Protein AF-A0A4R2ZG18-F1 (afdb_monomer_lite)

Radius of gyration: 17.82 Å; chains: 1; bounding box: 42×38×53 Å

Secondary structure (DSSP, 8-state):
-PPEEETTTTEEEES-HHHHHHHHHHHHHHTTSHHHHHHHHHHHHSSS-EEEEEPPP--PPPPP------------PPPPEEEEETTEEEEEE---SSPPBTTBSS--HHHHHHHHHHHHHHHHTTHHHHHHHHHHHTT--HHHHHHHHHHHHHHHHHHHHHHHHHHTTPPPPPPTT-PPP-

Foldseek 3Di:
DAWDDDQPQQETEDDDPVVVVVVVVLVVLQCVDPVSVVLVVVSNVDPFREYEYEFDFPQDDDDDDDDDDDPDRPGPGDDWAWDDDPRGIYTYDHQFAADDDPQFRGDHNSLVVSLHSLLSSCVRVVVLVVQLVVCVVVVHDDPRSVVSSVQVSQLRSQVRSQVSCVVVVGDRDDGPVRDDDD

Sequence (182 aa):
MKYIDVNGDSLRIRGSDEFQRQFMKDLRAIIKDEKTAKIFSYLHSSKTDIYITEAKSVTGSVMEAAGDKEKGENLQMKESGVSHTGRGLEIEYSQLNGVKMQDVEKTNSAGTLAHELTHVRDVLNGQEGKDYKMGVQKGLKGLDREKYVRSQMEKRAVESENRIRILFGLPERKTYMGQKIK

Structure (mmCIF, N/CA/C/O backbone):
data_AF-A0A4R2ZG18-F1
#
_entry.id   AF-A0A4R2ZG18-F1
#
loop_
_atom_site.group_PDB
_atom_site.id
_atom_site.type_symbol
_atom_site.label_atom_id
_atom_site.label_alt_id
_atom_site.label_comp_id
_atom_site.label_asym_id
_atom_site.label_entity_id
_atom_site.label_seq_id
_atom_site.pdbx_PDB_ins_code
_atom_site.Cartn_x
_atom_site.Cartn_y
_atom_site.Cartn_z
_atom_site.occupancy
_atom_site.B_iso_or_equiv
_atom_site.auth_seq_id
_atom_site.auth_comp_id
_atom_site.auth_asym_id
_atom_site.auth_atom_id
_atom_site.pdbx_PDB_model_num
ATOM 1 N N . MET A 1 1 ? -1.143 -15.064 21.667 1.00 51.88 1 MET A N 1
ATOM 2 C CA . MET A 1 1 ? -2.049 -14.044 21.088 1.00 51.88 1 MET A CA 1
ATOM 3 C C . MET A 1 1 ? -2.808 -14.674 19.931 1.00 51.88 1 MET A C 1
ATOM 5 O O . MET A 1 1 ? -2.186 -15.413 19.176 1.00 51.88 1 MET A O 1
ATOM 9 N N . LYS A 1 2 ? -4.123 -14.448 19.837 1.00 58.91 2 LYS A N 1
ATOM 10 C CA . LYS A 1 2 ? -4.987 -14.954 18.754 1.00 58.91 2 LYS A CA 1
ATOM 11 C C . LYS A 1 2 ? -5.142 -13.871 17.678 1.00 58.91 2 LYS A C 1
ATOM 13 O O . LYS A 1 2 ? -5.029 -12.694 18.005 1.00 58.91 2 LYS A O 1
ATOM 18 N N . TYR A 1 3 ? -5.346 -14.272 16.426 1.00 58.03 3 TYR A N 1
ATOM 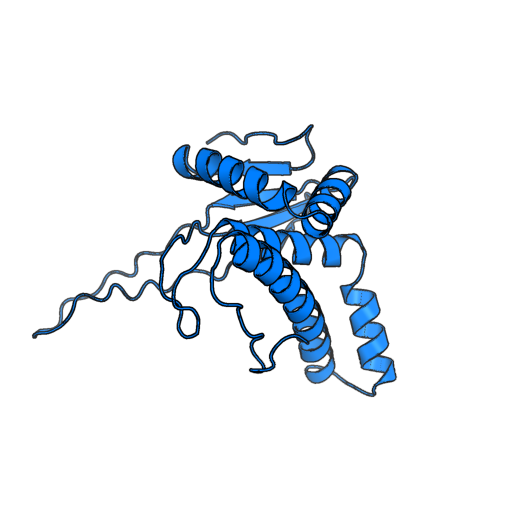19 C CA . TYR A 1 3 ? -5.714 -13.346 15.353 1.00 58.03 3 TYR A CA 1
ATOM 20 C C . TYR A 1 3 ? -7.169 -12.900 15.534 1.00 58.03 3 TYR A C 1
ATOM 22 O O . TYR A 1 3 ? -7.975 -13.670 16.061 1.00 58.03 3 TYR A O 1
ATOM 30 N N . ILE A 1 4 ? -7.492 -11.688 15.083 1.00 63.53 4 ILE A N 1
ATOM 31 C CA . ILE A 1 4 ? -8.871 -11.330 14.742 1.00 63.53 4 ILE A CA 1
ATOM 32 C C . ILE A 1 4 ? -9.033 -11.374 13.227 1.00 63.53 4 ILE A C 1
ATOM 34 O O . ILE A 1 4 ? -8.193 -10.847 12.491 1.00 63.53 4 ILE A O 1
ATOM 38 N N . ASP A 1 5 ? -10.116 -12.001 12.780 1.00 64.44 5 ASP A N 1
ATOM 39 C CA . ASP A 1 5 ? -10.503 -12.015 11.377 1.00 64.44 5 ASP A CA 1
ATOM 40 C C . ASP A 1 5 ? -11.335 -10.769 11.105 1.00 64.44 5 ASP A C 1
ATOM 42 O O . ASP A 1 5 ? -12.403 -10.553 11.685 1.00 64.44 5 ASP A O 1
ATOM 46 N N . VAL A 1 6 ? -10.816 -9.910 10.237 1.00 60.09 6 VAL A N 1
ATOM 47 C CA . VAL A 1 6 ? -11.529 -8.721 9.796 1.00 60.09 6 VAL A CA 1
ATOM 48 C C . VAL A 1 6 ? -12.095 -9.026 8.423 1.00 60.09 6 VAL A C 1
ATOM 50 O O . VAL A 1 6 ? -11.353 -9.219 7.466 1.00 60.09 6 VAL A O 1
ATOM 53 N N . ASN A 1 7 ? -13.425 -9.015 8.331 1.00 54.00 7 ASN A N 1
ATOM 54 C CA . ASN A 1 7 ? -14.151 -9.110 7.067 1.00 54.00 7 ASN A CA 1
ATOM 55 C C . ASN A 1 7 ? -14.036 -10.481 6.360 1.00 54.00 7 ASN A C 1
ATOM 57 O O . ASN A 1 7 ? -13.719 -10.533 5.179 1.00 54.00 7 ASN A O 1
ATOM 61 N N . GLY A 1 8 ? -14.317 -11.585 7.062 1.00 48.94 8 GLY A N 1
ATOM 62 C CA . GLY A 1 8 ? -14.531 -12.903 6.437 1.00 48.94 8 GLY A CA 1
ATOM 63 C C . GLY A 1 8 ? -13.269 -13.587 5.893 1.00 48.94 8 GLY A C 1
ATOM 64 O O . GLY A 1 8 ? -13.217 -13.919 4.715 1.00 48.94 8 GLY A O 1
ATOM 65 N N . ASP A 1 9 ? -12.285 -13.817 6.766 1.00 55.88 9 ASP A N 1
ATOM 66 C CA . ASP A 1 9 ? -11.130 -14.731 6.620 1.00 55.88 9 ASP A CA 1
ATOM 67 C C . ASP A 1 9 ? -9.879 -14.229 5.870 1.00 55.88 9 ASP A C 1
ATOM 69 O O . ASP A 1 9 ? -8.777 -14.711 6.152 1.00 55.88 9 ASP A O 1
ATOM 73 N N . SER A 1 10 ? -9.993 -13.244 4.970 1.00 62.09 10 SER A N 1
ATOM 74 C CA . SER A 1 10 ? -8.866 -12.817 4.115 1.00 62.09 10 SER A CA 1
ATOM 75 C C . SER A 1 10 ? -7.893 -11.823 4.772 1.00 62.09 10 SER A C 1
ATOM 77 O O . SER A 1 10 ? -6.747 -11.713 4.340 1.00 62.09 10 SER A O 1
ATOM 79 N N . LEU A 1 11 ? -8.321 -11.084 5.803 1.00 71.38 11 LEU A N 1
ATOM 80 C CA . LEU A 1 11 ? -7.478 -10.153 6.568 1.00 71.38 11 LEU A CA 1
ATOM 81 C C . LEU A 1 11 ? -7.379 -10.596 8.027 1.00 71.38 11 LEU A C 1
ATOM 83 O O . LEU A 1 11 ? -8.363 -10.575 8.766 1.00 71.38 11 LEU A O 1
ATOM 87 N N . ARG A 1 12 ? -6.164 -10.949 8.448 1.00 76.62 12 ARG A N 1
ATOM 88 C CA . ARG A 1 12 ? -5.879 -11.507 9.773 1.00 76.62 12 ARG A CA 1
ATOM 89 C C . ARG A 1 12 ? -4.983 -10.568 10.557 1.00 76.62 12 ARG A C 1
ATOM 91 O O . ARG A 1 12 ? -3.815 -10.392 10.216 1.00 76.62 12 ARG A O 1
ATOM 98 N N . ILE A 1 13 ? -5.505 -9.988 11.634 1.00 76.12 13 ILE A N 1
ATOM 99 C CA . ILE A 1 13 ? -4.795 -8.973 12.425 1.00 76.12 13 ILE A CA 1
ATOM 100 C C . ILE A 1 13 ? -4.267 -9.594 13.719 1.00 76.12 13 ILE A C 1
ATOM 102 O O . ILE A 1 13 ? -5.021 -10.241 14.446 1.00 76.12 13 ILE A O 1
ATOM 106 N N . ARG A 1 14 ? -2.984 -9.391 14.039 1.00 75.25 14 ARG A N 1
ATOM 107 C CA . ARG A 1 14 ? -2.358 -9.876 15.282 1.00 75.25 14 ARG A CA 1
ATOM 108 C C . ARG A 1 14 ? -1.509 -8.795 15.942 1.00 75.25 14 ARG A C 1
ATOM 110 O O . ARG A 1 14 ? -0.523 -8.336 15.382 1.00 75.25 14 ARG A O 1
ATOM 117 N N . GLY A 1 15 ? -1.834 -8.490 17.190 1.00 71.75 15 GLY A N 1
ATOM 118 C CA . GLY A 1 15 ? -1.113 -7.548 18.045 1.00 71.75 15 GLY A CA 1
ATOM 119 C C . GLY A 1 15 ? -1.796 -7.436 19.404 1.00 71.75 15 GLY A C 1
ATOM 120 O O . GLY A 1 15 ? -2.680 -8.245 19.714 1.00 71.75 15 GLY A O 1
ATOM 121 N N . SER A 1 16 ? -1.405 -6.440 20.192 1.00 74.44 16 SER A N 1
ATOM 122 C CA . SER A 1 16 ? -2.074 -6.060 21.439 1.00 74.44 16 SER A CA 1
ATOM 123 C C . SER A 1 16 ? -3.564 -5.708 21.234 1.00 74.44 16 SER A C 1
ATOM 125 O O . SER A 1 16 ? -4.010 -5.397 20.128 1.00 74.44 16 SER A O 1
ATOM 127 N N . ASP A 1 17 ? -4.368 -5.736 22.302 1.00 73.69 17 ASP A N 1
ATOM 128 C CA . ASP A 1 17 ? -5.784 -5.322 22.235 1.00 73.69 17 ASP A CA 1
ATOM 129 C C . ASP A 1 17 ? -5.933 -3.827 21.909 1.00 73.69 17 ASP A C 1
ATOM 131 O O . ASP A 1 17 ? -6.934 -3.381 21.341 1.00 73.69 17 ASP A O 1
ATOM 135 N N . GLU A 1 18 ? -4.946 -3.021 22.298 1.00 70.31 18 GLU A N 1
ATOM 136 C CA . GLU A 1 18 ? -4.833 -1.626 21.880 1.00 70.31 18 GLU A CA 1
ATOM 137 C C . GLU A 1 18 ? -4.593 -1.536 20.373 1.00 70.31 18 GLU A C 1
ATOM 139 O O . GLU A 1 18 ? -5.351 -0.849 19.681 1.00 70.31 18 GLU A O 1
ATOM 144 N N . PHE A 1 19 ? -3.656 -2.338 19.858 1.00 75.12 19 PHE A N 1
ATOM 145 C CA . PHE A 1 19 ? -3.369 -2.416 18.435 1.00 75.12 19 PHE A CA 1
ATOM 146 C C . PHE A 1 19 ? -4.605 -2.776 17.615 1.00 75.12 19 PHE A C 1
ATOM 148 O O . PHE A 1 19 ? -4.991 -2.054 16.698 1.00 75.12 19 PHE A O 1
ATOM 155 N N . GLN A 1 20 ? -5.301 -3.846 17.981 1.00 77.69 20 GLN A N 1
ATOM 156 C CA . GLN A 1 20 ? -6.493 -4.283 17.254 1.00 77.69 20 GLN A CA 1
ATOM 157 C C . GLN A 1 20 ? -7.609 -3.226 17.266 1.00 77.69 20 GLN A C 1
ATOM 159 O O . GLN A 1 20 ? -8.253 -2.979 16.244 1.00 77.69 20 GLN A O 1
ATOM 164 N N . ARG A 1 21 ? -7.826 -2.544 18.400 1.00 79.44 21 ARG A N 1
ATOM 165 C CA . ARG A 1 21 ? -8.831 -1.472 18.497 1.00 79.44 21 ARG A CA 1
ATOM 166 C C . ARG A 1 21 ? -8.471 -0.267 17.640 1.00 79.44 21 ARG A C 1
ATOM 168 O O . ARG A 1 21 ? -9.356 0.301 17.000 1.00 79.44 21 ARG A O 1
ATOM 175 N N . GLN A 1 22 ? -7.206 0.134 17.635 1.00 78.56 22 GLN A N 1
ATOM 176 C CA . GLN A 1 22 ? -6.747 1.255 16.827 1.00 78.56 22 GLN A CA 1
ATOM 177 C C . GLN A 1 22 ? -6.763 0.907 15.331 1.00 78.56 22 GLN A C 1
ATOM 179 O O . GLN A 1 22 ? -7.287 1.703 14.559 1.00 78.56 22 GLN A O 1
ATOM 184 N N . PHE A 1 23 ? -6.388 -0.315 14.935 1.00 82.81 23 PHE A N 1
ATOM 185 C CA . PHE A 1 23 ? -6.561 -0.805 13.562 1.00 82.81 23 PHE A CA 1
ATOM 186 C C . PHE A 1 23 ? -8.015 -0.660 13.085 1.00 82.81 23 PHE A C 1
ATOM 188 O O . PHE A 1 23 ? -8.275 -0.135 12.005 1.00 82.81 23 PHE A O 1
ATOM 195 N N . MET A 1 24 ? -8.994 -1.052 13.908 1.00 83.00 24 MET A N 1
ATOM 196 C CA . MET A 1 24 ? -10.409 -0.904 13.547 1.00 83.00 24 MET A CA 1
ATOM 197 C C . MET A 1 24 ? -10.849 0.563 13.430 1.00 83.00 24 MET A C 1
ATOM 199 O O . MET A 1 24 ? -11.730 0.875 12.626 1.00 83.00 24 MET A O 1
ATOM 203 N N . LYS A 1 25 ? -10.259 1.482 14.209 1.00 84.44 25 LYS A N 1
ATOM 204 C CA . LYS A 1 25 ? -10.496 2.929 14.055 1.00 84.44 25 LYS A CA 1
ATOM 205 C C . LYS A 1 25 ? -9.899 3.449 12.749 1.00 84.44 25 LYS A C 1
ATOM 207 O O . LYS A 1 25 ? -10.584 4.175 12.030 1.00 84.44 25 LYS A O 1
ATOM 212 N N . ASP A 1 26 ? -8.673 3.043 12.439 1.00 84.88 26 ASP A N 1
ATOM 213 C CA . ASP A 1 26 ? -7.963 3.418 11.219 1.00 84.88 26 ASP A CA 1
ATOM 214 C C . ASP A 1 26 ? -8.723 2.931 9.987 1.00 84.88 26 ASP A C 1
ATOM 216 O O . ASP A 1 26 ? -9.008 3.709 9.078 1.00 84.88 26 ASP A O 1
ATOM 220 N N . LEU A 1 27 ? -9.180 1.678 10.004 1.00 85.94 27 LEU A N 1
ATOM 221 C CA . LEU A 1 27 ? -9.984 1.105 8.932 1.00 85.94 27 LEU A CA 1
ATOM 222 C C . LEU A 1 27 ? -11.273 1.901 8.691 1.00 85.94 27 LEU A C 1
ATOM 224 O O . LEU A 1 27 ? -11.599 2.216 7.548 1.00 85.94 27 LEU A O 1
ATOM 228 N N . ARG A 1 28 ? -11.989 2.294 9.754 1.00 87.06 28 ARG A N 1
ATOM 229 C CA . ARG A 1 28 ? -13.192 3.140 9.633 1.00 87.06 28 ARG A CA 1
ATOM 230 C C . ARG A 1 28 ? -12.900 4.507 9.023 1.00 87.06 28 ARG A C 1
ATOM 232 O O . ARG A 1 28 ? -13.797 5.093 8.425 1.00 87.06 28 ARG A O 1
ATOM 239 N N . ALA A 1 29 ? -11.696 5.042 9.204 1.00 85.50 29 ALA A N 1
ATOM 240 C CA . ALA A 1 29 ? -11.285 6.272 8.543 1.00 85.50 29 ALA A CA 1
ATOM 241 C C . ALA A 1 29 ? -10.975 6.034 7.062 1.00 85.50 29 ALA A C 1
ATOM 243 O O . ALA A 1 29 ? -11.447 6.786 6.214 1.00 85.50 29 ALA A O 1
ATOM 244 N N . ILE A 1 30 ? -10.251 4.957 6.753 1.00 86.19 30 ILE A N 1
ATOM 245 C CA . ILE A 1 30 ? -9.855 4.580 5.391 1.00 86.19 30 ILE A CA 1
ATOM 246 C C . ILE A 1 30 ? -11.069 4.347 4.492 1.00 86.19 30 ILE A C 1
ATOM 248 O O . ILE A 1 30 ? -11.074 4.794 3.349 1.00 86.19 30 ILE A O 1
ATOM 252 N N . ILE A 1 31 ? -12.122 3.696 4.990 1.00 87.56 31 ILE A N 1
ATOM 253 C CA . ILE A 1 31 ? -13.323 3.424 4.183 1.00 87.56 31 ILE A CA 1
ATOM 254 C C . ILE A 1 31 ? -14.176 4.672 3.892 1.00 87.56 31 ILE A C 1
ATOM 256 O O . ILE A 1 31 ? -15.121 4.579 3.113 1.00 87.56 31 ILE A O 1
ATOM 260 N N . LYS A 1 32 ? -13.876 5.834 4.498 1.00 89.00 32 LYS A N 1
ATOM 261 C CA . LYS A 1 32 ? -14.564 7.099 4.181 1.00 89.00 32 LYS A CA 1
ATOM 262 C C . LYS A 1 32 ? -14.098 7.711 2.861 1.00 89.00 32 LYS A C 1
ATOM 264 O O . LYS A 1 32 ? -14.862 8.460 2.262 1.00 89.00 32 LYS A O 1
ATOM 269 N N . ASP A 1 33 ? -12.873 7.421 2.416 1.00 90.88 33 ASP A N 1
ATOM 270 C CA . ASP A 1 33 ? -12.425 7.799 1.073 1.00 90.88 33 ASP A CA 1
ATOM 271 C C . ASP A 1 33 ? -12.741 6.679 0.075 1.00 90.88 33 ASP A C 1
ATOM 273 O O . ASP A 1 33 ? -12.397 5.515 0.267 1.00 90.88 33 ASP A O 1
ATOM 277 N N . GLU A 1 34 ? -13.405 7.040 -1.023 1.00 89.50 34 GLU A N 1
ATOM 278 C CA . GLU A 1 34 ? -13.908 6.075 -2.005 1.00 89.50 34 GLU A CA 1
ATOM 279 C C . GLU A 1 34 ? -12.779 5.278 -2.679 1.00 89.50 34 GLU A C 1
ATOM 281 O O . GLU A 1 34 ? -12.927 4.084 -2.958 1.00 89.50 34 GLU A O 1
ATOM 286 N N . LYS A 1 35 ? -11.629 5.912 -2.951 1.00 86.75 35 LYS A N 1
ATOM 287 C CA . LYS A 1 35 ? -10.518 5.227 -3.625 1.00 86.75 35 LYS A CA 1
ATOM 288 C C . LYS A 1 35 ? -9.826 4.257 -2.681 1.00 86.75 35 LYS A C 1
ATOM 290 O O . LYS A 1 35 ? -9.542 3.136 -3.094 1.00 86.75 35 LYS A O 1
ATOM 295 N N . THR A 1 36 ? -9.584 4.641 -1.433 1.00 84.75 36 THR A N 1
ATOM 296 C CA . THR A 1 36 ? -8.999 3.740 -0.433 1.00 84.75 36 THR A CA 1
ATOM 297 C C . THR A 1 36 ? -9.968 2.633 -0.016 1.00 84.75 36 THR A C 1
ATOM 299 O O . THR A 1 36 ? -9.545 1.492 0.167 1.00 84.75 36 THR A O 1
ATOM 302 N N . ALA A 1 37 ? -11.278 2.896 0.016 1.00 86.88 37 ALA A N 1
ATOM 303 C CA . ALA A 1 37 ? -12.298 1.864 0.216 1.00 86.88 37 ALA A CA 1
ATOM 304 C C . ALA A 1 37 ? -12.283 0.797 -0.897 1.00 86.88 37 ALA A C 1
ATOM 306 O O . ALA A 1 37 ? -12.419 -0.400 -0.623 1.00 86.88 37 ALA A O 1
ATOM 307 N N . LYS A 1 38 ? -12.058 1.203 -2.155 1.00 87.56 38 LYS A N 1
ATOM 308 C CA . LYS A 1 38 ? -11.876 0.272 -3.284 1.00 87.56 38 LYS A CA 1
ATOM 309 C C . LYS A 1 38 ? -10.633 -0.603 -3.126 1.00 87.56 38 LYS A C 1
ATOM 311 O O . LYS A 1 38 ? -10.689 -1.776 -3.484 1.00 87.56 38 LYS A O 1
ATOM 316 N N . ILE A 1 39 ? -9.542 -0.071 -2.561 1.00 86.19 39 ILE A N 1
ATOM 317 C CA . ILE A 1 39 ? -8.353 -0.873 -2.224 1.00 86.19 39 ILE A CA 1
ATOM 318 C C . ILE A 1 39 ? -8.750 -1.965 -1.234 1.00 86.19 39 ILE A C 1
ATOM 320 O O . ILE A 1 39 ? -8.539 -3.140 -1.513 1.00 86.19 39 ILE A O 1
ATOM 324 N N . PHE A 1 40 ? -9.401 -1.597 -0.130 1.00 82.06 40 PHE A N 1
ATOM 325 C CA . PHE A 1 40 ? -9.830 -2.564 0.879 1.00 82.06 40 PHE A CA 1
ATOM 326 C C . PHE A 1 40 ? -10.770 -3.641 0.307 1.00 82.06 40 PHE A C 1
ATOM 328 O O . PHE A 1 40 ? -10.587 -4.830 0.557 1.00 82.06 40 PHE A O 1
ATOM 335 N N . SER A 1 41 ? -11.721 -3.238 -0.539 1.00 82.62 41 SER A N 1
ATOM 336 C CA . SER A 1 41 ? -12.648 -4.161 -1.209 1.00 82.62 41 SER A CA 1
ATOM 337 C C . SER A 1 41 ? -11.923 -5.143 -2.137 1.00 82.62 41 SER A C 1
ATOM 339 O O . SER A 1 41 ? -12.254 -6.326 -2.177 1.00 82.62 41 SER A O 1
ATOM 341 N N . TYR A 1 42 ? -10.904 -4.672 -2.861 1.00 84.94 42 TYR A N 1
ATOM 342 C CA . TYR A 1 42 ? -10.079 -5.521 -3.717 1.00 84.94 42 TYR A CA 1
ATOM 343 C C . TYR A 1 42 ? -9.295 -6.557 -2.904 1.00 84.94 42 TYR A C 1
ATOM 345 O O . TYR A 1 42 ? -9.299 -7.735 -3.259 1.00 84.94 42 TYR A O 1
ATOM 353 N N . LEU A 1 43 ? -8.681 -6.137 -1.794 1.00 82.56 43 LEU A N 1
ATOM 354 C CA . LEU A 1 43 ? -7.942 -7.030 -0.898 1.00 82.56 43 LEU A CA 1
ATOM 355 C C . LEU A 1 43 ? -8.845 -8.129 -0.331 1.00 82.56 43 LEU A C 1
ATOM 357 O O . LEU A 1 43 ? -8.452 -9.293 -0.312 1.00 82.56 43 LEU A O 1
ATOM 361 N N . HIS A 1 44 ? -10.078 -7.777 0.039 1.00 76.44 44 HIS A N 1
ATOM 362 C CA . H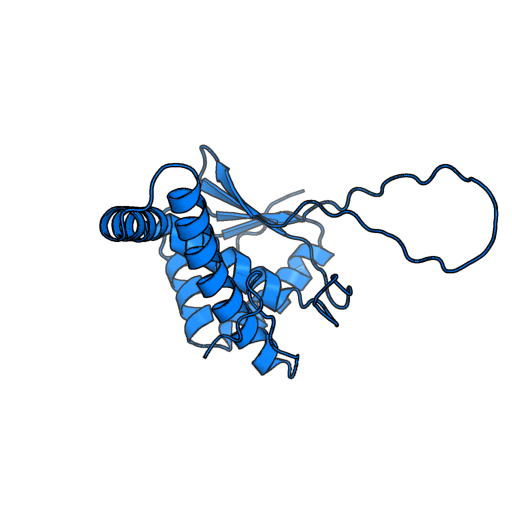IS A 1 44 ? -11.085 -8.740 0.477 1.00 76.44 44 HIS A CA 1
ATOM 363 C C . HIS A 1 44 ? -11.477 -9.743 -0.618 1.00 76.44 44 HIS A C 1
ATOM 365 O O . HIS A 1 44 ? -11.633 -10.927 -0.349 1.00 76.44 44 HIS A O 1
ATOM 371 N N . SER A 1 45 ? -11.599 -9.290 -1.869 1.00 78.75 45 SER A N 1
ATOM 372 C CA . SER A 1 45 ? -11.898 -10.181 -2.999 1.00 78.75 45 SER A CA 1
ATOM 373 C C . SER A 1 45 ? -10.725 -11.084 -3.404 1.00 78.75 45 SER A C 1
ATOM 375 O O . SER A 1 45 ? -10.887 -11.978 -4.240 1.00 78.75 45 SER A O 1
ATOM 377 N N . SER A 1 46 ? -9.529 -10.837 -2.861 1.00 76.50 46 SER A N 1
ATOM 378 C CA . SER A 1 46 ? -8.346 -11.618 -3.191 1.00 76.50 46 SER A CA 1
ATOM 379 C C . SER A 1 46 ? -8.392 -12.974 -2.483 1.00 76.50 46 SER A C 1
ATOM 381 O O . SER A 1 46 ? -8.807 -13.082 -1.334 1.00 76.50 46 SER A O 1
ATOM 383 N N . LYS A 1 47 ? -7.943 -14.032 -3.166 1.00 75.12 47 LYS A N 1
ATOM 384 C CA . LYS A 1 47 ? -7.823 -15.380 -2.576 1.00 75.12 47 LYS A CA 1
ATOM 385 C C . LYS A 1 47 ? -6.581 -15.535 -1.687 1.00 75.12 47 LYS A C 1
ATOM 387 O O . LYS A 1 47 ? -6.265 -16.648 -1.278 1.00 75.12 47 LYS A O 1
ATOM 392 N N . THR A 1 48 ? -5.842 -14.452 -1.463 1.00 78.69 48 THR A N 1
ATOM 393 C CA . THR A 1 48 ? -4.575 -14.458 -0.738 1.00 78.69 48 THR A CA 1
ATOM 394 C C . THR A 1 48 ? -4.823 -13.991 0.686 1.00 78.69 48 THR A C 1
ATOM 396 O O . THR A 1 48 ? -5.347 -12.899 0.886 1.00 78.69 48 THR A O 1
ATOM 399 N N . ASP A 1 49 ? -4.403 -14.789 1.668 1.00 79.62 49 ASP A N 1
ATOM 400 C CA . ASP A 1 49 ? -4.415 -14.361 3.066 1.00 79.62 49 ASP A CA 1
ATOM 401 C C . ASP A 1 49 ? -3.464 -13.166 3.256 1.00 79.62 49 ASP A C 1
ATOM 403 O O . ASP A 1 49 ? -2.297 -13.204 2.847 1.00 79.62 49 ASP A O 1
ATOM 407 N N . ILE A 1 50 ? -3.958 -12.109 3.898 1.00 78.50 50 ILE A N 1
ATOM 408 C CA . ILE A 1 50 ? -3.186 -10.923 4.271 1.00 78.50 50 ILE A CA 1
ATOM 409 C C . ILE A 1 50 ? -3.083 -10.887 5.794 1.00 78.50 50 ILE A C 1
ATOM 411 O O . ILE A 1 50 ? -4.081 -10.764 6.505 1.00 78.50 50 ILE A O 1
ATOM 415 N N . TYR A 1 51 ? -1.861 -10.979 6.300 1.00 79.56 51 TYR A N 1
ATOM 416 C CA . TYR A 1 51 ? -1.546 -10.932 7.719 1.00 79.56 51 TYR A CA 1
ATOM 417 C C . TYR A 1 51 ? -1.087 -9.522 8.073 1.00 79.56 51 TYR A C 1
ATOM 419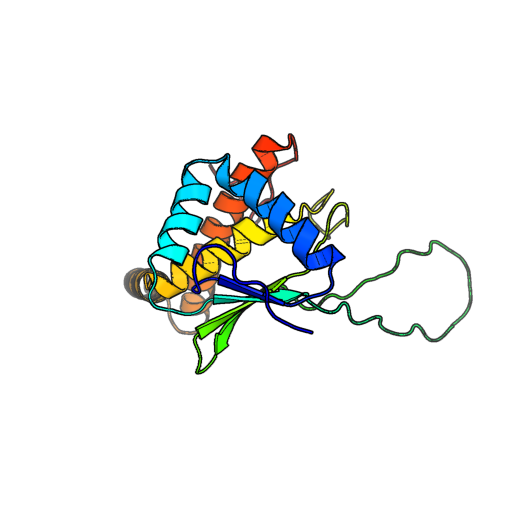 O O . TYR A 1 51 ? -0.175 -9.003 7.443 1.00 79.56 51 TYR A O 1
ATOM 427 N N . ILE A 1 52 ? -1.698 -8.897 9.075 1.00 76.12 52 ILE A N 1
ATOM 428 C CA . ILE A 1 52 ? -1.292 -7.576 9.566 1.00 76.12 52 ILE A CA 1
ATOM 429 C C . ILE A 1 52 ? -0.830 -7.727 11.007 1.00 76.12 52 ILE A C 1
ATOM 431 O O . ILE A 1 52 ? -1.601 -8.143 11.879 1.00 76.12 52 ILE A O 1
ATOM 435 N N . THR A 1 53 ? 0.433 -7.413 11.258 1.00 72.31 53 THR A N 1
ATOM 436 C CA . THR A 1 53 ? 1.073 -7.590 12.556 1.00 72.31 53 THR A CA 1
ATOM 437 C C . THR A 1 53 ? 1.569 -6.266 13.124 1.00 72.31 53 THR A C 1
ATOM 439 O O . THR A 1 53 ? 1.978 -5.352 12.407 1.00 72.31 53 THR A O 1
ATOM 442 N N . GLU A 1 54 ? 1.478 -6.148 14.447 1.00 67.38 54 GLU A N 1
ATOM 443 C CA . GLU A 1 54 ? 2.027 -5.012 15.183 1.00 67.38 54 GLU A CA 1
ATOM 444 C C . GLU A 1 54 ? 3.555 -5.032 15.107 1.00 67.38 54 GLU A C 1
ATOM 446 O O . GLU A 1 54 ? 4.193 -5.968 15.604 1.00 67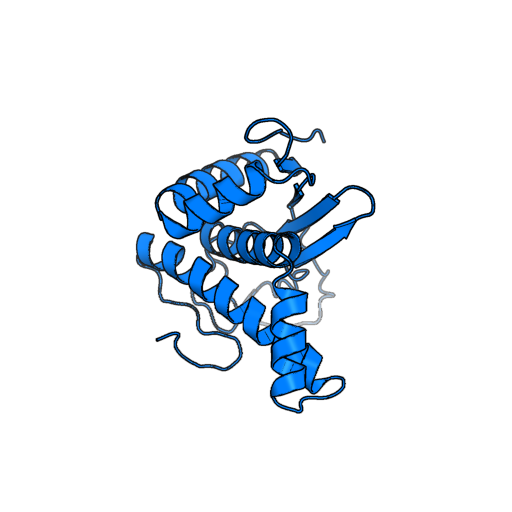.38 54 GLU A O 1
ATOM 451 N N . ALA A 1 55 ? 4.134 -3.983 14.521 1.00 66.31 55 ALA A N 1
ATOM 452 C CA . ALA A 1 55 ? 5.574 -3.785 14.536 1.00 66.31 55 ALA A CA 1
ATOM 453 C C . ALA A 1 55 ? 6.036 -3.542 15.978 1.00 66.31 55 ALA A C 1
ATOM 455 O O . ALA A 1 55 ? 5.654 -2.551 16.607 1.00 66.31 55 ALA A O 1
ATOM 456 N N . LYS A 1 56 ? 6.878 -4.428 16.519 1.00 54.53 56 LYS A N 1
ATOM 457 C CA . LYS A 1 56 ? 7.484 -4.195 17.838 1.00 54.53 56 LYS A CA 1
ATOM 458 C C . LYS A 1 56 ? 8.558 -3.118 17.706 1.00 54.53 56 LYS A C 1
ATOM 460 O O . LYS A 1 56 ? 9.566 -3.331 17.032 1.00 54.53 56 LYS A O 1
ATOM 465 N N . SER A 1 57 ? 8.384 -1.985 18.384 1.00 41.84 57 SER A N 1
ATOM 466 C CA . SER A 1 57 ? 9.460 -1.010 18.568 1.00 41.84 57 SER A CA 1
ATOM 467 C C . SER A 1 57 ? 10.629 -1.682 19.291 1.00 41.84 57 SER A C 1
ATOM 469 O O . SER A 1 57 ? 10.459 -2.192 20.401 1.00 41.84 57 SER A O 1
ATOM 471 N N . VAL A 1 58 ? 11.816 -1.693 18.684 1.00 33.69 58 VAL A N 1
ATOM 472 C CA . VAL A 1 58 ? 13.039 -2.064 19.399 1.00 33.69 58 VAL A CA 1
ATOM 473 C C . VAL A 1 58 ? 13.437 -0.855 20.240 1.00 33.69 58 VAL A C 1
ATOM 475 O O . VAL A 1 58 ? 13.930 0.139 19.717 1.00 33.69 58 VAL A O 1
ATOM 478 N N . THR A 1 59 ? 13.205 -0.913 21.549 1.00 31.67 59 THR A N 1
ATOM 479 C CA . THR A 1 59 ? 13.879 -0.021 22.498 1.00 31.67 59 THR A CA 1
ATOM 480 C C . THR A 1 59 ? 15.372 -0.345 22.471 1.00 31.67 59 THR A C 1
ATOM 482 O O . THR A 1 59 ? 15.794 -1.361 23.022 1.00 31.67 59 THR A O 1
ATOM 485 N N . GLY A 1 60 ? 16.173 0.486 21.804 1.00 31.97 60 GLY A N 1
ATOM 486 C CA . GLY A 1 60 ? 17.626 0.465 21.951 1.00 31.97 60 GLY A CA 1
ATOM 487 C C . GLY A 1 60 ? 18.001 1.035 23.318 1.00 31.97 60 GLY A C 1
ATOM 488 O O . GLY A 1 60 ? 17.708 2.191 23.611 1.00 31.97 60 GLY A O 1
ATOM 489 N N . SER A 1 61 ? 18.610 0.220 24.175 1.00 28.67 61 SER A N 1
ATOM 490 C CA . SER A 1 61 ? 19.145 0.634 25.474 1.00 28.67 61 SER A CA 1
ATOM 491 C C . SER A 1 61 ? 20.297 1.628 25.293 1.00 28.67 61 SER A C 1
ATOM 493 O O . SER A 1 61 ? 21.321 1.285 24.703 1.00 28.67 61 SER A O 1
ATOM 495 N N . VAL A 1 62 ? 20.139 2.846 25.817 1.00 31.16 62 VAL A N 1
ATOM 496 C CA . VAL A 1 62 ? 21.196 3.864 25.887 1.00 31.16 62 VAL A CA 1
ATOM 497 C C . VAL A 1 62 ? 22.102 3.534 27.073 1.00 31.16 62 VAL A C 1
ATOM 499 O O . VAL A 1 62 ? 21.647 3.539 28.214 1.00 31.16 62 VAL A O 1
ATOM 502 N N . MET A 1 63 ? 23.379 3.244 26.812 1.00 29.92 63 MET A N 1
ATOM 503 C CA . MET A 1 63 ? 24.403 3.343 27.851 1.00 29.92 63 MET A CA 1
ATOM 504 C C . MET A 1 63 ? 24.616 4.819 28.182 1.00 29.92 63 MET A C 1
ATOM 506 O O . MET A 1 63 ? 24.857 5.638 27.296 1.00 29.92 63 MET A O 1
ATOM 510 N N . GLU A 1 64 ? 24.497 5.133 29.469 1.00 36.19 64 GLU A N 1
ATOM 511 C CA . GLU A 1 64 ? 24.779 6.440 30.044 1.00 36.19 64 GLU A CA 1
ATOM 512 C C . GLU A 1 64 ? 26.216 6.873 29.729 1.00 36.19 64 GLU A C 1
ATOM 514 O O . GLU A 1 64 ? 27.183 6.241 30.152 1.00 36.19 64 GLU A O 1
ATOM 519 N N . ALA A 1 65 ? 26.356 8.001 29.038 1.00 30.62 65 ALA A N 1
ATOM 520 C CA . ALA A 1 65 ? 27.559 8.814 29.089 1.00 30.62 65 ALA A CA 1
ATOM 521 C C . ALA A 1 65 ? 27.140 10.287 29.169 1.00 30.62 65 ALA A C 1
ATOM 523 O O . ALA A 1 65 ? 26.819 10.915 28.169 1.00 30.62 65 ALA A O 1
ATOM 524 N N . ALA A 1 66 ? 27.081 10.757 30.416 1.00 34.44 66 ALA A N 1
ATOM 525 C CA . ALA A 1 66 ? 27.256 12.124 30.902 1.00 34.44 66 ALA A CA 1
ATOM 526 C C . ALA A 1 66 ? 26.766 13.311 30.042 1.00 34.44 66 ALA A C 1
ATOM 528 O O . ALA A 1 66 ? 27.382 13.682 29.048 1.00 34.44 66 ALA A O 1
ATOM 529 N N . GLY A 1 67 ? 25.797 14.041 30.608 1.00 31.47 67 GLY A N 1
ATOM 530 C CA . GLY A 1 67 ? 25.743 15.502 30.507 1.00 31.47 67 GLY A CA 1
ATOM 531 C C . GLY A 1 67 ? 24.651 16.065 29.603 1.00 31.47 67 GLY A C 1
ATOM 532 O O . GLY A 1 67 ? 24.797 16.095 28.392 1.00 31.47 67 GLY A O 1
ATOM 533 N N . ASP A 1 68 ? 23.595 16.571 30.242 1.00 40.34 68 ASP A N 1
ATOM 534 C CA . ASP A 1 68 ? 22.768 17.705 29.813 1.00 40.34 68 ASP A CA 1
ATOM 535 C C . ASP A 1 68 ? 22.351 17.831 28.334 1.00 40.34 68 ASP A C 1
ATOM 537 O O . ASP A 1 68 ? 23.081 18.364 27.501 1.00 40.34 68 ASP A O 1
ATOM 541 N N . LYS A 1 69 ? 21.065 17.522 28.102 1.00 36.41 69 LYS A N 1
ATOM 542 C CA . LYS A 1 69 ? 20.035 18.300 27.368 1.00 36.41 69 LYS A CA 1
ATOM 543 C C . LYS A 1 69 ? 19.132 17.396 26.526 1.00 36.41 69 LYS A C 1
ATOM 545 O O . LYS A 1 69 ? 19.593 16.571 25.755 1.00 36.41 69 LYS A O 1
ATOM 550 N N . GLU A 1 70 ? 17.831 17.627 26.705 1.00 35.78 70 GLU A N 1
ATOM 551 C CA . GLU A 1 70 ? 16.708 17.178 25.870 1.00 35.78 70 GLU A CA 1
ATOM 552 C C . GLU A 1 70 ? 16.589 15.662 25.639 1.00 35.78 70 GLU A C 1
ATOM 554 O O . GLU A 1 70 ? 17.176 15.072 24.737 1.00 35.78 70 GLU A O 1
ATOM 559 N N . LYS A 1 71 ? 15.717 15.027 26.435 1.00 31.19 71 LYS A N 1
ATOM 560 C CA . LYS A 1 71 ? 15.237 13.658 26.206 1.00 31.19 71 LYS A CA 1
ATOM 561 C C . LYS A 1 71 ? 14.346 13.607 24.958 1.00 31.19 71 LYS A C 1
ATOM 563 O O . LYS A 1 71 ? 13.123 13.582 25.060 1.00 31.19 71 LYS A O 1
ATOM 568 N N . GLY A 1 72 ? 14.959 13.606 23.782 1.00 30.88 72 GLY A N 1
ATOM 569 C CA . GLY A 1 72 ? 14.351 13.065 22.573 1.00 30.88 72 GLY A CA 1
ATOM 570 C C . GLY A 1 72 ? 14.651 11.572 22.511 1.00 30.88 72 GLY A C 1
ATOM 571 O O . GLY A 1 72 ? 15.792 11.187 22.271 1.00 30.88 72 GLY A O 1
ATOM 572 N N . GLU A 1 73 ? 13.654 10.722 22.754 1.00 33.78 73 GLU A N 1
ATOM 573 C CA . GLU A 1 73 ? 13.779 9.289 22.481 1.00 33.78 73 GLU A CA 1
ATOM 574 C C . GLU A 1 73 ? 13.989 9.096 20.975 1.00 33.78 73 GLU A C 1
ATOM 576 O O . GLU A 1 73 ? 13.084 9.312 20.168 1.00 33.78 73 GLU A O 1
ATOM 581 N N . ASN A 1 74 ? 15.203 8.715 20.579 1.00 32.59 74 ASN A N 1
ATOM 582 C CA . ASN A 1 74 ? 15.513 8.395 19.192 1.00 32.59 74 ASN A CA 1
ATOM 583 C C . ASN A 1 74 ? 15.058 6.952 18.922 1.00 32.59 74 ASN A C 1
ATOM 585 O O . ASN A 1 74 ? 15.833 5.999 18.997 1.00 32.59 74 ASN A O 1
ATOM 589 N N . LEU A 1 75 ? 13.753 6.785 18.692 1.00 36.75 75 LEU A N 1
ATOM 590 C CA . LEU A 1 75 ? 13.145 5.510 18.321 1.00 36.75 75 LEU A CA 1
ATOM 591 C C . LEU A 1 75 ? 13.576 5.142 16.895 1.00 36.75 75 LEU A C 1
ATOM 593 O O . LEU A 1 75 ? 12.964 5.569 15.917 1.00 36.75 75 LEU A O 1
ATOM 597 N N . GLN A 1 76 ? 14.623 4.327 16.765 1.00 34.31 76 GLN A N 1
ATOM 598 C CA . GLN A 1 76 ? 14.948 3.669 15.500 1.00 34.31 76 GLN A CA 1
ATOM 599 C C . GLN A 1 76 ? 13.975 2.498 15.306 1.00 34.31 76 GLN A C 1
ATOM 601 O O . GLN A 1 76 ? 14.158 1.404 15.839 1.00 34.31 76 GLN A O 1
ATOM 606 N N . MET A 1 77 ? 12.870 2.759 14.608 1.00 41.28 77 MET A N 1
ATOM 607 C CA . MET A 1 77 ? 11.863 1.740 14.320 1.00 41.28 77 MET A CA 1
ATOM 608 C C . MET A 1 77 ? 12.267 0.881 13.126 1.00 41.28 77 MET A C 1
ATOM 610 O O . MET A 1 77 ? 12.887 1.367 12.181 1.00 41.28 77 MET A O 1
ATOM 614 N N . LYS A 1 78 ? 11.863 -0.394 13.155 1.00 40.38 78 LYS A N 1
ATOM 615 C CA . LYS A 1 78 ? 11.804 -1.202 11.938 1.00 40.38 78 LYS A CA 1
ATOM 616 C C . LYS A 1 78 ? 10.832 -0.535 10.967 1.00 40.38 78 LYS A C 1
ATOM 618 O O . LYS A 1 78 ? 9.731 -0.159 11.368 1.00 40.38 78 LYS A O 1
ATOM 623 N N . GLU A 1 79 ? 11.282 -0.355 9.732 1.00 48.81 79 GLU A N 1
ATOM 624 C CA . GLU A 1 79 ? 10.472 0.175 8.639 1.00 48.81 79 GLU A CA 1
ATOM 625 C C . GLU A 1 79 ? 9.212 -0.687 8.486 1.00 48.81 79 GLU A C 1
ATOM 627 O O . GLU A 1 79 ? 9.303 -1.916 8.464 1.00 48.81 79 GLU A O 1
ATOM 632 N N . SER A 1 80 ? 8.039 -0.049 8.423 1.00 52.00 80 SER A N 1
ATOM 633 C CA . SER A 1 80 ? 6.820 -0.734 7.989 1.00 52.00 80 SER A CA 1
ATOM 634 C C . SER A 1 80 ? 7.044 -1.300 6.587 1.00 52.00 80 SER A C 1
ATOM 636 O O . SER A 1 80 ? 7.754 -0.691 5.783 1.00 52.00 80 SER A O 1
ATOM 638 N N . GLY A 1 81 ? 6.457 -2.454 6.280 1.00 58.22 81 GLY A N 1
ATOM 639 C CA . GLY A 1 81 ? 6.618 -3.018 4.946 1.00 58.22 81 GLY A CA 1
ATOM 640 C C . GLY A 1 81 ? 5.771 -4.244 4.657 1.00 58.22 81 GLY A C 1
ATOM 641 O O . GLY A 1 81 ? 5.259 -4.916 5.556 1.00 58.22 81 GLY A O 1
ATOM 642 N N . VAL A 1 82 ? 5.661 -4.534 3.361 1.00 61.03 82 VAL A N 1
ATOM 643 C CA . VAL A 1 82 ? 4.978 -5.709 2.819 1.00 61.03 82 VAL A CA 1
ATOM 644 C C . VAL A 1 82 ? 6.005 -6.776 2.459 1.00 61.03 82 VAL A C 1
ATOM 646 O O . VAL A 1 82 ? 6.951 -6.520 1.715 1.00 61.03 82 VAL A O 1
ATOM 649 N N . SER A 1 83 ? 5.796 -7.997 2.942 1.00 65.94 83 SER A N 1
ATOM 650 C CA . SER A 1 83 ? 6.630 -9.151 2.608 1.00 65.94 83 SER A CA 1
ATOM 651 C C . SER A 1 83 ? 5.795 -10.339 2.128 1.00 65.94 83 SER A C 1
ATOM 653 O O . SER A 1 83 ? 4.639 -10.517 2.513 1.00 65.94 83 SER A O 1
ATOM 655 N N . HIS A 1 84 ? 6.383 -11.160 1.254 1.00 64.00 84 HIS A N 1
ATOM 656 C CA . HIS A 1 84 ? 5.788 -12.431 0.853 1.00 64.00 84 HIS A CA 1
ATOM 657 C C . HIS A 1 84 ? 6.147 -13.507 1.870 1.00 64.00 84 HIS A C 1
ATOM 659 O O . HIS A 1 84 ? 7.320 -13.772 2.130 1.00 64.00 84 HIS A O 1
ATOM 665 N N . THR A 1 85 ? 5.133 -14.194 2.376 1.00 58.59 85 THR A N 1
ATOM 666 C CA . THR A 1 85 ? 5.298 -15.423 3.146 1.00 58.59 85 THR A CA 1
ATOM 667 C C . THR A 1 85 ? 4.803 -16.593 2.300 1.00 58.59 85 THR A C 1
ATOM 669 O O . THR A 1 85 ? 3.915 -16.436 1.463 1.00 58.59 85 THR A O 1
ATOM 672 N N . GLY A 1 86 ? 5.301 -17.809 2.540 1.00 52.78 86 GLY A N 1
ATOM 673 C CA . GLY A 1 86 ? 4.779 -19.017 1.879 1.00 52.78 86 GLY A CA 1
ATOM 674 C C . GLY A 1 86 ? 3.294 -19.317 2.163 1.00 52.78 86 GLY A C 1
ATOM 675 O O . GLY A 1 86 ? 2.788 -20.337 1.709 1.00 52.78 86 GLY A O 1
ATOM 676 N N . ARG A 1 87 ? 2.605 -18.465 2.939 1.00 60.56 87 ARG A N 1
ATOM 677 C CA . ARG A 1 87 ? 1.197 -18.578 3.340 1.00 60.56 87 ARG A CA 1
ATOM 678 C C . ARG A 1 87 ? 0.337 -17.373 2.927 1.00 60.56 87 ARG A C 1
ATOM 680 O O . ARG A 1 87 ? -0.859 -17.405 3.185 1.00 60.56 87 ARG A O 1
ATOM 687 N N . GLY A 1 88 ? 0.913 -16.324 2.330 1.00 72.31 88 GLY A N 1
ATOM 688 C CA . GLY A 1 88 ? 0.208 -15.074 2.020 1.00 72.31 88 GLY A CA 1
ATOM 689 C C . GLY A 1 88 ? 1.106 -13.835 2.091 1.00 72.31 88 GLY A C 1
ATOM 690 O O . GLY A 1 88 ? 2.331 -13.956 2.124 1.00 72.31 88 GLY A O 1
ATOM 691 N N . LEU A 1 89 ? 0.513 -12.643 2.139 1.00 77.00 89 LEU A N 1
ATOM 692 C CA . LEU A 1 89 ? 1.248 -11.379 2.294 1.00 77.00 89 LEU A CA 1
ATOM 693 C C . LEU A 1 89 ? 1.233 -10.930 3.755 1.00 77.00 89 LEU A C 1
ATOM 695 O O . LEU A 1 89 ? 0.189 -10.987 4.396 1.00 77.00 89 LEU A O 1
ATOM 699 N N . GLU A 1 90 ? 2.368 -10.477 4.279 1.00 74.00 90 GLU A N 1
ATOM 700 C CA . GLU A 1 90 ? 2.472 -9.930 5.634 1.00 74.00 90 GLU A CA 1
ATOM 701 C C . GLU A 1 90 ? 2.771 -8.430 5.587 1.00 74.00 90 GLU A C 1
ATOM 703 O O . GLU A 1 90 ? 3.700 -8.003 4.902 1.00 74.00 90 GLU A O 1
ATOM 708 N N . ILE A 1 91 ? 1.971 -7.655 6.320 1.00 71.25 91 IL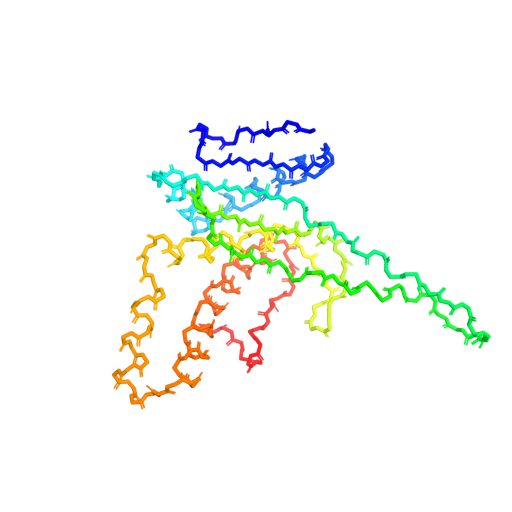E A N 1
ATOM 709 C CA . ILE A 1 91 ? 2.167 -6.239 6.615 1.00 71.25 91 ILE A CA 1
ATOM 710 C C . ILE A 1 91 ? 2.595 -6.132 8.076 1.00 71.25 91 ILE A C 1
ATOM 712 O O . ILE A 1 91 ? 1.819 -6.474 8.968 1.00 71.25 91 ILE A O 1
ATOM 716 N N . GLU A 1 92 ? 3.783 -5.601 8.329 1.00 66.81 92 GLU A N 1
ATOM 717 C CA . GLU A 1 92 ? 4.193 -5.183 9.672 1.00 66.81 92 GLU A CA 1
ATOM 718 C C . GLU A 1 92 ? 4.086 -3.650 9.737 1.00 66.81 92 GLU A C 1
ATOM 720 O O . GLU A 1 92 ? 4.682 -2.963 8.908 1.00 66.81 92 GLU A O 1
ATOM 725 N N . TYR A 1 93 ? 3.292 -3.093 10.665 1.00 65.56 93 TYR A N 1
ATOM 726 C CA . TYR A 1 93 ? 3.180 -1.632 10.821 1.00 65.56 93 TYR A CA 1
ATOM 727 C C . TYR A 1 93 ? 3.049 -1.194 12.284 1.00 65.56 93 TYR A C 1
ATOM 729 O O . TYR A 1 93 ? 2.480 -1.898 13.123 1.00 65.56 93 TYR A O 1
ATOM 737 N N . SER A 1 94 ? 3.585 -0.012 12.595 1.00 61.59 94 SER A N 1
ATOM 738 C CA . SER A 1 94 ? 3.489 0.618 13.915 1.00 61.59 94 SER A CA 1
ATOM 739 C C . SER A 1 94 ? 2.387 1.679 13.956 1.00 61.59 94 SER A C 1
ATOM 741 O O . SER A 1 94 ? 2.173 2.450 13.016 1.00 61.59 94 SER A O 1
ATOM 743 N N . GLN A 1 95 ? 1.683 1.751 15.086 1.00 60.91 95 GLN A N 1
ATOM 744 C CA . GLN A 1 95 ? 0.623 2.731 15.327 1.00 60.91 95 GLN A CA 1
ATOM 745 C C . GLN A 1 95 ? 1.202 4.066 15.769 1.00 60.91 95 GLN A C 1
ATOM 747 O O . GLN A 1 95 ? 1.088 4.483 16.918 1.00 60.91 95 GLN A O 1
ATOM 752 N N . LEU A 1 96 ? 1.856 4.750 14.840 1.00 56.16 96 LEU A N 1
ATOM 753 C CA . LEU A 1 96 ? 2.419 6.062 15.115 1.00 56.16 96 LEU A CA 1
ATOM 754 C C . LEU A 1 96 ? 1.349 7.114 14.850 1.00 56.16 96 LEU A C 1
ATOM 756 O O . LEU A 1 96 ? 1.137 7.541 13.718 1.00 56.16 96 LEU A O 1
ATOM 760 N N . ASN A 1 97 ? 0.660 7.520 15.912 1.00 50.38 97 ASN A N 1
ATOM 761 C CA . ASN A 1 97 ? -0.109 8.756 15.919 1.00 50.38 97 ASN A CA 1
ATOM 762 C C . ASN A 1 97 ? 0.710 9.832 16.635 1.00 50.38 97 ASN A C 1
ATOM 764 O O . ASN A 1 97 ? 1.015 9.698 17.815 1.00 50.38 97 ASN A O 1
ATOM 768 N N . GLY A 1 98 ? 1.045 10.916 15.934 1.00 37.00 98 GLY A N 1
ATOM 769 C CA . GLY A 1 98 ? 1.680 12.092 16.536 1.00 37.00 98 GLY A CA 1
ATOM 770 C C . GLY A 1 98 ? 3.198 12.021 16.722 1.00 37.00 98 GLY A C 1
ATOM 771 O O . GLY A 1 98 ? 3.759 12.942 17.312 1.00 37.00 98 GLY A O 1
ATOM 772 N N . VAL A 1 99 ? 3.877 11.000 16.188 1.00 42.59 99 VAL A N 1
ATOM 773 C CA . VAL A 1 99 ? 5.349 10.957 16.152 1.00 42.59 99 VAL A CA 1
ATOM 774 C C . VAL A 1 99 ? 5.843 11.850 15.014 1.00 42.59 99 VAL A C 1
ATOM 776 O O . VAL A 1 99 ? 5.322 11.795 13.900 1.00 42.59 99 VAL A O 1
ATOM 779 N N . LYS A 1 100 ? 6.841 12.694 15.289 1.00 40.38 100 LYS A N 1
ATOM 780 C CA . LYS A 1 100 ? 7.541 13.458 14.252 1.00 40.38 100 LYS A CA 1
ATOM 781 C C . LYS A 1 100 ? 8.538 12.540 13.553 1.00 40.38 100 LYS A C 1
ATOM 783 O O . LYS A 1 100 ? 9.432 12.008 14.201 1.00 40.38 100 LYS A O 1
ATOM 788 N N . MET A 1 101 ? 8.390 12.360 12.246 1.00 45.25 101 MET A N 1
ATOM 789 C CA . MET A 1 101 ? 9.437 11.771 11.403 1.00 45.25 101 MET A CA 1
ATOM 790 C C . MET A 1 101 ? 10.202 12.902 10.711 1.00 45.25 101 MET A C 1
ATOM 792 O O . MET A 1 101 ? 9.672 14.006 10.619 1.00 45.25 101 MET A O 1
ATOM 796 N N . GLN A 1 102 ? 11.431 12.645 10.244 1.00 40.09 102 GLN A N 1
ATOM 797 C CA . GLN A 1 102 ? 12.353 13.672 9.715 1.00 40.09 102 GLN A CA 1
ATOM 798 C C . GLN A 1 102 ? 11.704 14.661 8.724 1.00 40.09 102 GLN A C 1
ATOM 800 O O . GLN A 1 102 ? 12.052 15.836 8.748 1.00 40.09 102 GLN A O 1
ATOM 805 N N . ASP A 1 103 ? 10.698 14.223 7.955 1.00 47.59 103 ASP A N 1
ATOM 806 C CA . ASP A 1 103 ? 9.967 15.047 6.979 1.00 47.59 103 ASP A CA 1
ATOM 807 C C . ASP A 1 103 ? 8.458 15.206 7.272 1.00 47.59 103 ASP A C 1
ATOM 809 O O . ASP A 1 103 ? 7.697 15.678 6.423 1.00 47.59 103 ASP A O 1
ATOM 813 N N . VAL A 1 104 ? 7.980 14.776 8.448 1.00 48.19 104 VAL A N 1
ATOM 814 C CA . VAL A 1 104 ? 6.548 14.731 8.786 1.00 48.19 104 VAL A CA 1
ATOM 815 C C . VAL A 1 104 ? 6.299 15.279 10.190 1.00 48.19 104 VAL A C 1
ATOM 817 O O . VAL A 1 104 ? 6.706 14.687 11.186 1.00 48.19 104 VAL A O 1
ATOM 820 N N . GLU A 1 105 ? 5.541 16.376 10.279 1.00 47.09 105 GLU A N 1
ATOM 821 C CA . GLU A 1 105 ? 5.242 17.040 11.557 1.00 47.09 105 GLU A CA 1
ATOM 822 C C . GLU A 1 105 ? 4.375 16.204 12.512 1.00 47.09 105 GLU A C 1
ATOM 824 O O . GLU A 1 105 ? 4.470 16.399 13.724 1.00 47.09 105 GLU A O 1
ATOM 829 N N . LYS A 1 106 ? 3.545 15.287 11.989 1.00 55.81 106 LYS A N 1
ATOM 830 C CA . LYS A 1 106 ? 2.768 14.288 12.748 1.00 55.81 106 LYS A CA 1
ATOM 831 C C . LYS A 1 106 ? 2.458 13.066 11.877 1.00 55.81 106 LYS A C 1
ATOM 833 O O . LYS A 1 106 ? 1.870 13.211 10.801 1.00 55.81 106 LYS A O 1
ATOM 838 N N . THR A 1 107 ? 2.820 11.873 12.337 1.00 59.44 107 THR A N 1
ATOM 839 C CA . THR A 1 107 ? 2.357 10.601 11.764 1.00 59.44 107 THR A CA 1
ATOM 840 C C . THR A 1 107 ? 0.877 10.360 12.082 1.00 59.44 107 THR A C 1
ATOM 842 O O . THR A 1 107 ? 0.370 10.790 13.123 1.00 59.44 107 THR A O 1
ATOM 845 N N . ASN A 1 108 ? 0.167 9.713 11.156 1.00 73.69 108 ASN A N 1
ATOM 846 C CA . ASN A 1 108 ? -1.223 9.295 11.313 1.00 73.69 108 ASN A CA 1
ATOM 847 C C . ASN A 1 108 ? -1.317 7.820 10.913 1.00 73.69 108 ASN A C 1
ATOM 849 O O . ASN A 1 108 ? -1.094 7.477 9.754 1.00 73.69 108 ASN A O 1
ATOM 853 N N . SER A 1 109 ? -1.655 6.972 11.878 1.00 77.44 109 SER A N 1
ATOM 854 C CA . SER A 1 109 ? -1.739 5.515 11.720 1.00 77.44 109 SER A CA 1
ATOM 855 C C . SER A 1 109 ? -2.698 5.067 10.611 1.00 77.44 109 SER A C 1
ATOM 857 O O . SER A 1 109 ? -2.374 4.121 9.898 1.00 77.44 109 SER A O 1
ATOM 859 N N . ALA A 1 110 ? -3.805 5.778 10.367 1.00 82.06 110 ALA A N 1
ATOM 860 C CA . ALA A 1 110 ? -4.698 5.490 9.242 1.00 82.06 110 ALA A CA 1
ATOM 861 C C . ALA A 1 110 ? -4.066 5.822 7.881 1.00 82.06 110 ALA A C 1
ATOM 863 O O . ALA A 1 110 ? -4.268 5.091 6.913 1.00 82.06 110 ALA A O 1
ATOM 864 N N . GLY A 1 111 ? -3.275 6.895 7.807 1.00 83.94 111 GLY A N 1
ATOM 865 C CA . GLY A 1 111 ? -2.457 7.205 6.636 1.00 83.94 111 GLY A CA 1
ATOM 866 C C . GLY A 1 111 ? -1.423 6.110 6.368 1.00 83.94 111 GLY A C 1
ATOM 867 O O . GLY A 1 111 ? -1.360 5.592 5.255 1.00 83.94 111 GLY A O 1
ATOM 868 N N . THR A 1 112 ? -0.674 5.708 7.399 1.00 81.19 112 THR A N 1
ATOM 869 C CA . THR A 1 112 ? 0.307 4.615 7.311 1.00 81.19 112 THR A CA 1
ATOM 870 C C . THR A 1 112 ? -0.351 3.306 6.877 1.00 81.19 112 THR A C 1
ATOM 872 O O . THR A 1 112 ? 0.143 2.630 5.983 1.00 81.19 112 THR A O 1
ATOM 875 N N . LEU A 1 113 ? -1.511 2.959 7.437 1.00 83.38 113 LEU A N 1
ATOM 876 C CA . LEU A 1 113 ? -2.229 1.756 7.029 1.00 83.38 113 LEU A CA 1
ATOM 877 C C . LEU A 1 113 ? -2.684 1.840 5.560 1.00 83.38 113 LEU A C 1
ATOM 879 O O . LEU A 1 113 ? -2.508 0.882 4.812 1.00 83.38 113 LEU A O 1
ATOM 883 N N . ALA A 1 114 ? -3.210 2.981 5.101 1.00 87.44 114 ALA A N 1
ATOM 884 C CA . ALA A 1 114 ? -3.583 3.163 3.693 1.00 87.44 114 ALA A CA 1
ATOM 885 C C . ALA A 1 114 ? -2.383 3.046 2.735 1.00 87.44 114 ALA A C 1
ATOM 887 O O . ALA A 1 114 ? -2.530 2.521 1.625 1.00 87.44 114 ALA A O 1
ATOM 888 N N . HIS A 1 115 ? -1.207 3.504 3.167 1.00 88.06 115 HIS A N 1
ATOM 889 C CA . HIS A 1 115 ? 0.054 3.353 2.448 1.00 88.06 115 HIS A CA 1
ATOM 890 C C . HIS A 1 115 ? 0.386 1.868 2.239 1.00 88.06 115 HIS A C 1
ATOM 892 O O . HIS A 1 115 ? 0.481 1.411 1.099 1.00 88.06 115 HIS A O 1
ATOM 898 N N . GLU A 1 116 ? 0.440 1.086 3.319 1.00 84.50 116 GLU A N 1
ATOM 899 C CA . GLU A 1 116 ? 0.793 -0.337 3.241 1.00 84.50 116 GLU A CA 1
ATOM 900 C C . GLU A 1 116 ? -0.243 -1.173 2.476 1.00 84.50 116 GLU A C 1
ATOM 902 O O . GLU A 1 116 ? 0.114 -2.009 1.645 1.00 84.50 116 GLU A O 1
ATOM 907 N N . LEU A 1 117 ? -1.544 -0.911 2.661 1.00 87.69 117 LEU A N 1
ATOM 908 C CA . LEU A 1 117 ? -2.593 -1.591 1.884 1.00 87.69 117 LEU A CA 1
ATOM 909 C C . LEU A 1 117 ? -2.459 -1.325 0.374 1.00 87.69 117 LEU A C 1
ATOM 911 O O . LEU A 1 117 ? -2.857 -2.156 -0.446 1.00 87.69 117 LEU A O 1
ATOM 915 N N . THR A 1 118 ? -1.887 -0.180 -0.009 1.00 90.12 118 THR A N 1
ATOM 916 C CA . THR A 1 118 ? -1.622 0.147 -1.414 1.00 90.12 118 THR A CA 1
ATOM 917 C C . THR A 1 118 ? -0.482 -0.697 -1.978 1.00 90.12 118 THR A C 1
ATOM 919 O O . THR A 1 118 ? -0.616 -1.202 -3.094 1.00 90.12 118 THR A O 1
ATOM 922 N N . HIS A 1 119 ? 0.584 -0.925 -1.205 1.00 87.19 119 HIS A N 1
ATOM 923 C CA . HIS A 1 119 ? 1.656 -1.851 -1.584 1.00 87.19 119 HIS A CA 1
ATOM 924 C C . HIS A 1 119 ? 1.133 -3.277 -1.746 1.00 87.19 119 HIS A C 1
ATOM 926 O O . HIS A 1 119 ? 1.395 -3.911 -2.765 1.00 87.19 119 HIS A O 1
ATOM 932 N N . VAL A 1 120 ? 0.302 -3.759 -0.814 1.00 86.75 120 VAL A N 1
ATOM 933 C CA . VAL A 1 120 ? -0.324 -5.090 -0.931 1.00 86.75 120 VAL A CA 1
ATOM 934 C C . VAL A 1 120 ? -1.151 -5.205 -2.209 1.00 86.75 120 VAL A C 1
ATOM 936 O O . VAL A 1 120 ? -1.038 -6.189 -2.939 1.00 86.75 120 VAL A O 1
ATOM 939 N N . ARG A 1 121 ? -1.956 -4.187 -2.531 1.00 90.75 121 ARG A N 1
ATOM 940 C CA . ARG A 1 121 ? -2.719 -4.158 -3.785 1.00 90.75 121 ARG A CA 1
ATOM 941 C C . ARG A 1 121 ? -1.804 -4.229 -5.007 1.00 90.75 121 ARG A C 1
ATOM 943 O O . ARG A 1 121 ? -2.123 -4.962 -5.939 1.00 90.75 121 ARG A O 1
ATOM 950 N N . ASP A 1 122 ? -0.719 -3.459 -5.017 1.00 89.62 122 ASP A N 1
ATOM 951 C CA . ASP A 1 122 ? 0.236 -3.401 -6.130 1.00 89.62 122 ASP A CA 1
ATOM 952 C C . ASP A 1 122 ? 0.972 -4.730 -6.345 1.00 89.62 122 ASP A C 1
ATOM 954 O O . ASP A 1 122 ? 1.250 -5.111 -7.483 1.00 89.62 122 ASP A O 1
ATOM 958 N N . VAL A 1 123 ? 1.232 -5.468 -5.269 1.00 86.94 123 VAL A N 1
ATOM 959 C CA . VAL A 1 123 ? 1.754 -6.833 -5.344 1.00 86.94 123 VAL A CA 1
ATOM 960 C C . VAL A 1 123 ? 0.699 -7.772 -5.940 1.00 86.94 123 VAL A C 1
ATOM 962 O O . VAL A 1 123 ? 0.945 -8.440 -6.945 1.00 86.94 123 VAL A O 1
ATOM 965 N N . LEU A 1 124 ? -0.514 -7.786 -5.378 1.00 86.19 124 LEU A N 1
ATOM 966 C CA . LEU A 1 124 ? -1.577 -8.716 -5.782 1.00 86.19 124 LEU A CA 1
ATOM 967 C C . LEU A 1 124 ? -2.057 -8.517 -7.226 1.00 86.19 124 LEU A C 1
ATOM 969 O O . LEU A 1 124 ? -2.407 -9.485 -7.901 1.00 86.19 124 LEU A O 1
ATOM 973 N N . ASN A 1 125 ? -2.067 -7.281 -7.727 1.00 89.75 125 ASN A N 1
ATOM 974 C CA . ASN A 1 125 ? -2.493 -6.978 -9.096 1.00 89.75 125 ASN A CA 1
ATOM 975 C C . ASN A 1 125 ? -1.338 -7.042 -10.125 1.00 89.75 125 ASN A C 1
ATOM 977 O O . ASN A 1 125 ? -1.540 -6.702 -11.301 1.00 89.75 125 ASN A O 1
ATOM 981 N N . GLY A 1 126 ? -0.134 -7.439 -9.688 1.00 86.81 126 GLY A N 1
ATOM 982 C CA . GLY A 1 126 ? 1.068 -7.537 -10.513 1.00 86.81 126 GLY A CA 1
ATOM 983 C C . GLY A 1 126 ? 1.596 -6.193 -11.025 1.00 86.81 126 GLY A C 1
ATOM 984 O O . GLY A 1 126 ? 2.209 -6.146 -12.098 1.00 86.81 126 GLY A O 1
ATOM 985 N N . GLN A 1 127 ? 1.343 -5.088 -10.316 1.00 92.56 127 GLN A N 1
ATOM 986 C CA . GLN A 1 127 ? 1.795 -3.754 -10.712 1.00 92.56 127 GLN A CA 1
ATOM 987 C C . GLN A 1 127 ? 3.322 -3.653 -10.736 1.00 92.56 127 GLN A C 1
ATOM 989 O O . GLN A 1 127 ? 3.854 -3.022 -11.645 1.00 92.56 127 GLN A O 1
ATOM 994 N N . GLU A 1 128 ? 4.030 -4.349 -9.842 1.00 87.94 128 GLU A N 1
ATOM 995 C CA . GLU A 1 128 ? 5.498 -4.453 -9.866 1.00 87.94 128 GLU A CA 1
ATOM 996 C C . GLU A 1 128 ? 6.016 -4.927 -11.228 1.00 87.94 128 GLU A C 1
ATOM 998 O O . GLU A 1 128 ? 6.915 -4.325 -11.817 1.00 87.94 128 GLU A O 1
ATOM 1003 N N . GLY A 1 129 ? 5.393 -5.968 -11.788 1.00 87.19 129 GLY A N 1
ATOM 1004 C CA . GLY A 1 129 ? 5.750 -6.499 -13.101 1.00 87.19 129 GLY A CA 1
ATOM 1005 C C . GLY A 1 129 ? 5.442 -5.528 -14.244 1.00 87.19 129 GLY A C 1
ATOM 1006 O O . GLY A 1 129 ? 6.186 -5.472 -15.228 1.00 87.19 129 GLY A O 1
ATOM 1007 N N . LYS A 1 130 ? 4.370 -4.734 -14.130 1.00 94.00 130 LYS A N 1
ATOM 1008 C CA . LYS A 1 130 ? 4.036 -3.682 -15.107 1.00 94.00 130 LYS A CA 1
ATOM 1009 C C . LYS A 1 130 ? 5.047 -2.538 -15.049 1.00 94.00 130 LYS A C 1
ATOM 1011 O O . LYS A 1 130 ? 5.572 -2.143 -16.088 1.00 94.00 130 LYS A O 1
ATOM 1016 N N . ASP A 1 131 ? 5.365 -2.062 -13.849 1.00 91.94 131 ASP A N 1
ATOM 1017 C CA . ASP A 1 131 ? 6.349 -1.003 -13.622 1.00 91.94 131 ASP A CA 1
ATOM 1018 C C . ASP A 1 131 ? 7.740 -1.444 -14.090 1.00 91.94 131 ASP A C 1
ATOM 1020 O O . ASP A 1 131 ? 8.458 -0.681 -14.737 1.00 91.94 131 ASP A O 1
ATOM 1024 N N . TYR A 1 132 ? 8.091 -2.713 -13.875 1.00 91.38 132 TYR A N 1
ATOM 1025 C CA . TYR A 1 132 ? 9.338 -3.287 -14.364 1.00 91.38 132 TYR A CA 1
ATOM 1026 C C . TYR A 1 132 ? 9.416 -3.281 -15.896 1.00 91.38 132 TYR A C 1
ATOM 1028 O O . TYR A 1 132 ? 10.429 -2.862 -16.463 1.00 91.38 132 TYR A O 1
ATOM 1036 N N . LYS A 1 133 ? 8.338 -3.687 -16.587 1.00 93.25 133 LYS A N 1
ATOM 1037 C CA . LYS A 1 133 ? 8.241 -3.619 -18.058 1.00 93.25 133 LYS A CA 1
ATOM 1038 C C . LYS A 1 133 ? 8.356 -2.181 -18.571 1.00 93.25 133 LYS A C 1
ATOM 1040 O O . LYS A 1 133 ? 9.061 -1.953 -19.553 1.00 93.25 133 LYS A O 1
ATOM 1045 N N . MET A 1 134 ? 7.735 -1.212 -17.897 1.00 93.06 134 MET A N 1
ATOM 1046 C CA . MET A 1 134 ? 7.897 0.208 -18.237 1.00 93.06 134 MET A CA 1
ATOM 1047 C C . MET A 1 134 ? 9.342 0.680 -18.046 1.00 93.06 134 MET A C 1
ATOM 1049 O O . MET A 1 134 ? 9.872 1.392 -18.896 1.00 93.06 134 MET A O 1
ATOM 1053 N N . GLY A 1 135 ? 10.013 0.243 -16.978 1.00 90.62 135 GLY A N 1
ATOM 1054 C CA . GLY A 1 135 ? 11.433 0.520 -16.763 1.00 90.62 135 GLY A CA 1
ATOM 1055 C C . GLY A 1 135 ? 12.310 0.002 -17.909 1.00 90.62 135 GLY A C 1
ATOM 1056 O O . GLY A 1 135 ? 13.185 0.724 -18.382 1.00 90.62 135 GLY A O 1
ATOM 1057 N N . VAL A 1 136 ? 12.021 -1.202 -18.420 1.00 92.75 136 VAL A N 1
ATOM 1058 C CA . VAL A 1 136 ? 12.697 -1.762 -19.606 1.00 92.75 136 VAL A CA 1
ATOM 1059 C C . VAL A 1 136 ? 12.450 -0.910 -20.851 1.00 92.75 136 VAL A C 1
ATOM 1061 O O . VAL A 1 136 ? 13.401 -0.588 -21.557 1.00 92.75 136 VAL A O 1
ATOM 1064 N N . GLN A 1 137 ? 11.205 -0.500 -21.108 1.00 94.81 137 GLN A N 1
ATOM 1065 C CA . GLN A 1 137 ? 10.867 0.363 -22.251 1.00 94.81 137 GLN A CA 1
ATOM 1066 C C . GLN A 1 137 ? 11.568 1.728 -22.188 1.00 94.81 137 GLN A C 1
ATOM 1068 O O . GLN A 1 137 ? 11.900 2.298 -23.221 1.00 94.81 137 GLN A O 1
ATOM 1073 N N . LYS A 1 138 ? 11.846 2.229 -20.979 1.00 92.88 138 LYS A N 1
ATOM 1074 C CA . LYS A 1 138 ? 12.629 3.451 -20.740 1.00 92.88 138 LYS A CA 1
ATOM 1075 C C . LYS A 1 138 ? 14.147 3.248 -20.829 1.00 92.88 138 LYS A C 1
ATOM 1077 O O . LYS A 1 138 ? 14.894 4.188 -20.583 1.00 92.88 138 LYS A O 1
ATOM 1082 N N . GLY A 1 139 ? 14.613 2.039 -21.142 1.00 93.88 139 GLY A N 1
ATOM 1083 C CA . GLY A 1 139 ? 16.035 1.712 -21.240 1.00 93.88 139 GLY A CA 1
ATOM 1084 C C . GLY A 1 139 ? 16.756 1.558 -19.895 1.00 93.88 139 GLY A C 1
ATOM 1085 O O . GLY A 1 139 ? 17.982 1.451 -19.885 1.00 93.88 139 GLY A O 1
ATOM 1086 N N . LEU A 1 140 ? 16.034 1.521 -18.767 1.00 93.06 140 LEU A N 1
ATOM 1087 C CA . LEU A 1 140 ? 16.628 1.354 -17.437 1.00 93.06 140 LEU A CA 1
ATOM 1088 C C . LEU A 1 140 ? 17.136 -0.082 -17.240 1.00 93.06 140 LEU A C 1
ATOM 1090 O O . LEU A 1 140 ? 16.479 -1.054 -17.629 1.00 93.06 140 LEU A O 1
ATOM 1094 N N . LYS A 1 141 ? 18.296 -0.228 -16.591 1.00 92.19 141 LYS A N 1
ATOM 1095 C CA . LYS A 1 141 ? 18.961 -1.520 -16.353 1.00 92.19 141 LYS A CA 1
ATOM 1096 C C . LYS A 1 141 ? 19.351 -1.676 -14.884 1.00 92.19 141 LYS A C 1
ATOM 1098 O O . LYS A 1 141 ? 19.545 -0.687 -14.185 1.00 92.19 141 LYS A O 1
ATOM 1103 N N . GLY A 1 142 ? 19.476 -2.928 -14.437 1.00 89.81 142 GLY A N 1
ATOM 1104 C CA . GLY A 1 142 ? 19.947 -3.270 -13.089 1.00 89.81 142 GLY A CA 1
ATOM 1105 C C . GLY A 1 142 ? 19.243 -2.476 -11.984 1.00 89.81 142 GLY A C 1
ATOM 1106 O O . GLY A 1 142 ? 18.013 -2.389 -11.964 1.00 89.81 142 GLY A O 1
ATOM 1107 N N . LEU A 1 143 ? 20.043 -1.858 -11.113 1.00 86.62 143 LEU A N 1
ATOM 1108 C CA . LEU A 1 143 ? 19.584 -1.095 -9.949 1.00 86.62 143 LEU A CA 1
ATOM 1109 C C . LEU A 1 143 ? 18.693 0.101 -10.305 1.00 86.62 143 LEU A C 1
ATOM 1111 O O . LEU A 1 143 ? 17.781 0.416 -9.547 1.00 86.62 143 LEU A O 1
ATOM 1115 N N . ASP A 1 144 ? 18.904 0.761 -11.444 1.00 86.38 144 ASP A N 1
ATOM 1116 C CA . ASP A 1 144 ? 18.090 1.926 -11.824 1.00 86.38 144 ASP A CA 1
ATOM 1117 C C . ASP A 1 144 ? 16.657 1.521 -12.168 1.00 86.38 144 ASP A C 1
ATOM 1119 O O . ASP A 1 144 ? 15.700 2.240 -11.874 1.00 86.38 144 ASP A O 1
ATOM 1123 N N . ARG A 1 145 ? 16.490 0.320 -12.728 1.00 88.81 145 ARG A N 1
ATOM 1124 C CA . ARG A 1 145 ? 15.168 -0.257 -12.975 1.00 88.81 145 ARG A CA 1
ATOM 1125 C C . ARG A 1 145 ? 14.477 -0.639 -11.668 1.00 88.81 145 ARG A C 1
ATOM 1127 O O . ARG A 1 145 ? 13.295 -0.353 -11.513 1.00 88.81 145 ARG A O 1
ATOM 1134 N N . GLU A 1 146 ? 15.193 -1.247 -10.728 1.00 83.19 146 GLU A N 1
ATOM 1135 C CA . GLU A 1 146 ? 14.635 -1.593 -9.412 1.00 83.19 146 GLU A CA 1
ATOM 1136 C C . GLU A 1 146 ? 14.224 -0.344 -8.623 1.00 83.19 146 GLU A C 1
ATOM 1138 O O . GLU A 1 146 ? 13.117 -0.286 -8.088 1.00 83.19 146 GLU A O 1
ATOM 1143 N N . LYS A 1 147 ? 15.066 0.698 -8.623 1.00 86.12 147 LYS A N 1
ATOM 1144 C CA . LYS A 1 147 ? 14.744 2.006 -8.033 1.00 86.12 147 LYS A CA 1
ATOM 1145 C C . LYS A 1 147 ? 13.511 2.634 -8.675 1.00 86.12 147 LYS A C 1
ATOM 1147 O O . LYS A 1 147 ? 12.684 3.202 -7.966 1.00 86.12 147 LYS A O 1
ATOM 1152 N N . TYR A 1 148 ? 13.363 2.517 -9.996 1.00 87.00 148 TYR A N 1
ATOM 1153 C CA . TYR A 1 148 ? 12.178 3.006 -10.697 1.00 87.00 148 TYR A CA 1
ATOM 1154 C C . TYR A 1 148 ? 10.903 2.296 -10.231 1.00 87.00 148 TYR A C 1
ATOM 1156 O O . TYR A 1 148 ? 9.945 2.978 -9.875 1.00 87.00 148 TYR A O 1
ATOM 1164 N N . VAL A 1 149 ? 10.901 0.959 -10.177 1.00 85.25 149 VAL A N 1
ATOM 1165 C CA . VAL A 1 149 ? 9.744 0.181 -9.694 1.00 85.25 149 VAL A CA 1
ATOM 1166 C C . VAL A 1 149 ? 9.364 0.608 -8.278 1.00 85.25 149 VAL A C 1
ATOM 1168 O O . VAL A 1 149 ? 8.222 1.004 -8.047 1.00 85.25 149 VAL A O 1
ATOM 1171 N N . ARG A 1 150 ? 10.341 0.643 -7.361 1.00 83.88 150 ARG A N 1
ATOM 1172 C CA . ARG A 1 150 ? 10.121 1.083 -5.974 1.00 83.88 150 ARG A CA 1
ATOM 1173 C C . ARG A 1 150 ? 9.555 2.501 -5.906 1.00 83.88 150 ARG A C 1
ATOM 1175 O O . ARG A 1 150 ? 8.592 2.742 -5.193 1.00 83.88 150 ARG A O 1
ATOM 1182 N N . SER A 1 151 ? 10.096 3.431 -6.694 1.00 84.88 151 SER A N 1
ATOM 1183 C CA . SER A 1 151 ? 9.614 4.816 -6.747 1.00 84.88 151 SER A CA 1
ATOM 1184 C C . SER A 1 151 ? 8.168 4.929 -7.246 1.00 84.88 151 SER A C 1
ATOM 1186 O O . SER A 1 151 ? 7.414 5.757 -6.738 1.00 84.88 151 SER A O 1
ATOM 1188 N N . GLN A 1 152 ? 7.759 4.115 -8.226 1.00 89.06 152 GLN A N 1
ATOM 1189 C CA . GLN A 1 152 ? 6.382 4.134 -8.729 1.00 89.06 152 GLN A CA 1
ATOM 1190 C C . GLN A 1 152 ? 5.381 3.587 -7.707 1.00 89.06 152 GLN A C 1
ATOM 1192 O O . GLN A 1 152 ? 4.321 4.188 -7.526 1.00 89.06 152 GLN A O 1
ATOM 1197 N N . MET A 1 153 ? 5.723 2.494 -7.023 1.00 87.75 153 MET A N 1
ATOM 1198 C CA . MET A 1 153 ? 4.909 1.958 -5.926 1.00 87.75 153 MET A CA 1
ATOM 1199 C C . MET A 1 153 ? 4.778 2.967 -4.790 1.00 87.75 153 MET A C 1
ATOM 1201 O O . MET A 1 153 ? 3.667 3.317 -4.396 1.00 87.75 153 MET A O 1
ATOM 1205 N N . GLU A 1 154 ? 5.906 3.520 -4.345 1.00 84.94 154 GLU A N 1
ATOM 1206 C CA . GLU A 1 154 ? 5.954 4.512 -3.275 1.00 84.94 154 GLU A CA 1
ATOM 1207 C C . GLU A 1 154 ? 5.116 5.748 -3.605 1.00 84.94 154 GLU A C 1
ATOM 1209 O O . GLU A 1 154 ? 4.354 6.236 -2.774 1.00 84.94 154 GLU A O 1
ATOM 1214 N N . LYS A 1 155 ? 5.178 6.231 -4.851 1.00 87.19 155 LYS A N 1
ATOM 1215 C CA . LYS A 1 155 ? 4.353 7.358 -5.290 1.00 87.19 155 LYS A CA 1
ATOM 1216 C C . LYS A 1 155 ? 2.859 7.070 -5.112 1.00 87.19 155 LYS A C 1
ATOM 1218 O O . LYS A 1 155 ? 2.149 7.909 -4.563 1.00 87.19 155 LYS A O 1
ATOM 1223 N N . ARG A 1 156 ? 2.383 5.895 -5.538 1.00 90.50 156 ARG A N 1
ATOM 1224 C CA . ARG A 1 156 ? 0.968 5.506 -5.395 1.00 90.50 156 ARG A CA 1
ATOM 1225 C C . ARG A 1 156 ? 0.567 5.322 -3.932 1.00 90.50 156 ARG A C 1
ATOM 1227 O O . ARG A 1 156 ? -0.551 5.676 -3.561 1.00 90.50 156 ARG A O 1
ATOM 1234 N N . ALA A 1 157 ? 1.460 4.787 -3.106 1.00 87.44 157 ALA A N 1
ATOM 1235 C CA . ALA A 1 157 ? 1.219 4.605 -1.681 1.00 87.44 157 ALA A CA 1
ATOM 1236 C C . ALA A 1 157 ? 1.135 5.953 -0.937 1.00 87.44 157 ALA A C 1
ATOM 1238 O O . ALA A 1 157 ? 0.196 6.171 -0.172 1.00 87.44 157 ALA A O 1
ATOM 1239 N N . VAL A 1 158 ? 2.022 6.909 -1.239 1.00 85.56 158 VAL A N 1
ATOM 1240 C CA . VAL A 1 158 ? 1.956 8.281 -0.698 1.00 85.56 158 VAL A CA 1
ATOM 1241 C C . VAL A 1 158 ? 0.719 9.034 -1.203 1.00 85.56 158 VAL A C 1
ATOM 1243 O O . VAL A 1 158 ? 0.091 9.759 -0.436 1.00 85.56 158 VAL A O 1
ATOM 1246 N N . GLU A 1 159 ? 0.312 8.844 -2.463 1.00 89.12 159 GLU A N 1
ATOM 1247 C CA . GLU A 1 159 ? -0.961 9.376 -2.978 1.00 89.12 159 GLU A CA 1
ATOM 1248 C C . GLU A 1 159 ? -2.153 8.888 -2.147 1.00 89.12 159 GLU A C 1
ATOM 1250 O O . GLU A 1 159 ? -3.020 9.681 -1.782 1.00 89.12 159 GLU A O 1
ATOM 1255 N N . SER A 1 160 ? -2.182 7.595 -1.818 1.00 88.69 160 SER A N 1
ATOM 1256 C CA . SER A 1 160 ? -3.206 6.981 -0.968 1.00 88.69 160 SER A CA 1
ATOM 1257 C C . SER A 1 160 ? -3.188 7.551 0.455 1.00 88.69 160 SER A C 1
ATOM 1259 O O . SER A 1 160 ? -4.224 7.978 0.969 1.00 88.69 160 SER A O 1
ATOM 1261 N N . GLU A 1 161 ? -2.000 7.658 1.058 1.00 87.81 161 GLU A N 1
ATOM 1262 C CA . GLU A 1 161 ? -1.794 8.273 2.372 1.00 87.81 161 GLU A CA 1
ATOM 1263 C C . GLU A 1 161 ? -2.322 9.718 2.405 1.00 87.81 161 GLU A C 1
ATOM 1265 O O . GLU A 1 161 ? -3.070 10.092 3.311 1.00 87.81 161 GLU A O 1
ATOM 1270 N N . ASN A 1 162 ? -1.994 10.530 1.395 1.00 86.25 162 ASN A N 1
ATOM 1271 C CA . ASN A 1 162 ? -2.391 11.937 1.333 1.00 86.25 162 ASN A CA 1
ATOM 1272 C C . ASN A 1 162 ? -3.905 12.132 1.282 1.00 86.25 162 ASN A C 1
ATOM 1274 O O . ASN A 1 162 ? -4.411 13.070 1.896 1.00 86.25 162 ASN A O 1
ATOM 1278 N N . ARG A 1 163 ? -4.649 11.227 0.637 1.00 88.88 163 ARG A N 1
ATOM 1279 C CA . ARG A 1 163 ? -6.122 11.272 0.649 1.00 88.88 163 ARG A CA 1
ATOM 1280 C C . ARG A 1 163 ? -6.668 11.163 2.068 1.00 88.88 163 ARG A C 1
ATOM 1282 O O . ARG A 1 163 ? -7.550 11.930 2.442 1.00 88.88 163 ARG A O 1
ATOM 1289 N N . ILE A 1 164 ? -6.097 10.269 2.873 1.00 88.56 164 ILE A N 1
ATOM 1290 C CA . ILE A 1 164 ? -6.472 10.117 4.281 1.00 88.56 164 ILE A CA 1
ATOM 1291 C C . ILE A 1 164 ? -6.042 11.338 5.094 1.00 88.56 164 ILE A C 1
ATOM 1293 O O . ILE A 1 164 ? -6.833 11.865 5.871 1.00 88.56 164 ILE A O 1
ATOM 1297 N N . ARG A 1 165 ? -4.825 11.849 4.883 1.00 85.00 165 ARG A N 1
ATOM 1298 C CA . ARG A 1 165 ? -4.324 13.045 5.585 1.00 85.00 165 ARG A CA 1
ATOM 1299 C C . ARG A 1 165 ? -5.217 14.267 5.357 1.00 85.00 165 ARG A C 1
ATOM 1301 O O . ARG A 1 165 ? -5.526 14.963 6.322 1.00 85.00 165 ARG A O 1
ATOM 1308 N N . ILE A 1 166 ? -5.699 14.472 4.129 1.00 85.75 166 ILE A N 1
ATOM 1309 C CA . ILE A 1 166 ? -6.629 15.557 3.779 1.00 85.75 166 ILE A CA 1
ATOM 1310 C C . ILE A 1 166 ? -7.943 15.439 4.566 1.00 85.75 166 ILE A C 1
ATOM 1312 O O . ILE A 1 166 ? -8.414 16.442 5.099 1.00 85.75 166 ILE A O 1
ATOM 1316 N N . LEU A 1 167 ? -8.502 14.230 4.722 1.00 85.06 167 LEU A N 1
ATOM 1317 C CA . LEU A 1 167 ? -9.714 14.014 5.532 1.00 85.06 167 LEU A CA 1
ATOM 1318 C C . LEU A 1 167 ? -9.540 14.423 7.002 1.00 85.06 167 LEU A C 1
ATOM 1320 O O . LEU A 1 167 ? -10.519 14.746 7.672 1.00 85.06 167 LEU A O 1
ATOM 1324 N N . PHE A 1 168 ? -8.305 14.410 7.502 1.00 81.69 168 PHE A N 1
ATOM 1325 C CA . PHE A 1 168 ? -7.958 14.791 8.870 1.00 81.69 168 PHE A CA 1
ATOM 1326 C C . PHE A 1 168 ? -7.399 16.216 8.996 1.00 81.69 168 PHE A C 1
ATOM 1328 O O . PHE A 1 168 ? -6.966 16.594 10.083 1.00 81.69 168 PHE A O 1
ATOM 1335 N N . GLY A 1 169 ? -7.381 17.006 7.916 1.00 80.56 169 GLY A N 1
ATOM 1336 C CA . GLY A 1 169 ? -6.801 18.354 7.924 1.00 80.56 169 GLY A CA 1
ATOM 1337 C C . GLY A 1 169 ? -5.293 18.368 8.205 1.00 80.56 169 GLY A C 1
ATOM 1338 O O . GLY A 1 169 ? -4.773 19.341 8.748 1.00 80.56 169 GLY A O 1
ATOM 1339 N N . LEU A 1 170 ? -4.593 17.277 7.883 1.00 79.19 170 LEU A N 1
ATOM 1340 C CA . LEU A 1 170 ? -3.150 17.143 8.067 1.00 79.19 170 LEU A CA 1
ATOM 1341 C C . LEU A 1 170 ? -2.399 17.582 6.800 1.00 79.19 170 LEU A C 1
ATOM 1343 O O . LEU A 1 170 ? -2.908 17.390 5.694 1.00 79.19 170 LEU A O 1
ATOM 1347 N N . PRO A 1 171 ? -1.171 18.120 6.928 1.00 75.19 171 PRO A N 1
ATOM 1348 C CA . PRO A 1 171 ? -0.364 18.487 5.769 1.00 75.19 171 PRO A CA 1
ATOM 1349 C C . PRO A 1 171 ? -0.026 17.252 4.933 1.00 75.19 171 PRO A C 1
ATOM 1351 O O . PRO A 1 171 ? 0.258 16.18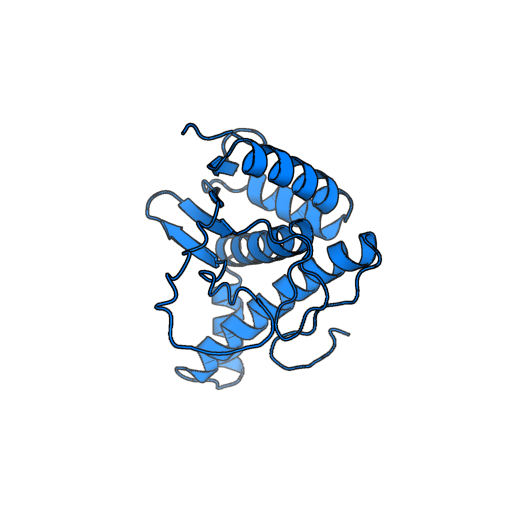8 5.490 1.00 75.19 171 PRO A O 1
ATOM 1354 N N . GLU A 1 172 ? -0.022 17.398 3.610 1.00 77.06 172 GLU A N 1
ATOM 1355 C CA . GLU A 1 172 ? 0.365 16.339 2.674 1.00 77.06 172 GLU A CA 1
ATOM 1356 C C . GLU A 1 172 ? 1.829 15.914 2.861 1.00 77.06 172 GLU A C 1
ATOM 1358 O O . GLU A 1 172 ? 2.728 16.740 3.040 1.00 77.06 172 GLU A O 1
ATOM 1363 N N . ARG A 1 173 ? 2.076 14.609 2.760 1.00 70.69 173 ARG A N 1
ATOM 1364 C CA . ARG A 1 173 ? 3.408 14.020 2.682 1.00 70.69 173 ARG A CA 1
ATOM 1365 C C . ARG A 1 173 ? 3.952 14.172 1.261 1.00 70.69 173 ARG A C 1
ATOM 1367 O O . ARG A 1 173 ? 3.255 13.931 0.273 1.00 70.69 173 ARG A O 1
ATOM 1374 N N . LYS A 1 174 ? 5.222 14.563 1.153 1.00 66.06 174 LYS A N 1
ATOM 1375 C CA . LYS A 1 174 ? 5.961 14.535 -0.116 1.00 66.06 174 LYS A CA 1
ATOM 1376 C C . LYS A 1 174 ? 6.546 13.140 -0.318 1.00 66.06 174 LYS A C 1
ATOM 1378 O O . LYS A 1 174 ? 6.930 12.483 0.644 1.00 66.06 174 LYS A O 1
ATOM 1383 N N . THR A 1 175 ? 6.648 12.699 -1.566 1.00 57.97 175 THR A N 1
ATOM 1384 C CA . THR A 1 175 ? 7.422 11.487 -1.883 1.00 57.97 175 THR A CA 1
ATOM 1385 C C . THR A 1 175 ? 8.902 11.707 -1.539 1.00 57.97 175 THR A C 1
ATOM 1387 O O . THR A 1 175 ? 9.359 12.852 -1.540 1.00 57.97 175 THR A O 1
ATOM 1390 N N . TYR A 1 176 ? 9.676 10.637 -1.311 1.00 47.09 176 TYR A N 1
ATOM 1391 C CA . TYR A 1 176 ? 11.126 10.698 -1.025 1.00 47.09 176 TYR A CA 1
ATOM 1392 C C . TYR A 1 176 ? 11.960 11.472 -2.074 1.00 47.09 176 TYR A C 1
ATOM 1394 O O . TYR A 1 176 ? 13.119 11.788 -1.834 1.00 47.09 176 TYR A O 1
ATOM 1402 N N . MET A 1 177 ? 11.384 11.821 -3.232 1.00 41.25 177 MET A N 1
ATOM 1403 C CA . MET A 1 177 ? 12.012 12.670 -4.254 1.00 41.25 177 MET A CA 1
ATOM 1404 C C . MET A 1 177 ? 11.649 14.164 -4.139 1.00 41.25 177 MET A C 1
ATOM 1406 O O . MET A 1 177 ? 11.886 14.929 -5.072 1.00 41.25 177 MET A O 1
ATOM 1410 N N . GLY A 1 178 ? 11.026 14.597 -3.038 1.00 36.00 178 GLY A N 1
ATOM 1411 C CA . GLY A 1 178 ? 10.697 16.002 -2.766 1.00 36.00 178 GLY A CA 1
ATOM 1412 C C . GLY A 1 178 ? 9.622 16.610 -3.678 1.00 36.00 178 GLY A C 1
ATOM 1413 O O . GLY A 1 178 ? 9.278 17.785 -3.528 1.00 36.00 178 GLY A O 1
ATOM 1414 N N . GLN A 1 179 ? 9.059 15.836 -4.608 1.00 37.72 179 GLN A N 1
ATOM 1415 C CA . GLN A 1 179 ? 8.038 16.316 -5.531 1.00 37.72 179 GLN A CA 1
ATOM 1416 C C . GLN A 1 179 ? 6.661 16.272 -4.864 1.00 37.72 179 GLN A C 1
ATOM 1418 O O . GLN A 1 179 ? 6.228 15.227 -4.367 1.00 37.72 179 GLN A O 1
ATOM 1423 N N . LYS A 1 180 ? 5.969 17.422 -4.872 1.00 40.62 180 LYS A N 1
ATOM 1424 C CA . LYS A 1 180 ? 4.526 17.473 -4.615 1.00 40.62 180 LYS A CA 1
ATOM 1425 C C . LYS A 1 180 ? 3.835 16.595 -5.653 1.00 40.62 180 LYS A C 1
ATOM 1427 O O . LYS A 1 180 ? 4.101 16.731 -6.848 1.00 40.62 180 LYS A O 1
ATOM 1432 N N . ILE A 1 181 ? 2.963 15.712 -5.190 1.00 42.03 181 ILE A N 1
ATOM 1433 C CA . ILE A 1 181 ? 2.041 14.993 -6.062 1.00 42.03 181 ILE A CA 1
ATOM 1434 C C . ILE A 1 181 ? 1.092 16.060 -6.630 1.00 42.03 181 ILE A C 1
ATOM 1436 O O . ILE A 1 181 ? 0.487 16.805 -5.865 1.00 42.03 181 ILE A O 1
ATOM 1440 N N . LYS A 1 182 ? 1.065 16.207 -7.957 1.00 37.28 182 LYS A N 1
ATOM 1441 C CA . LYS A 1 182 ? 0.140 17.093 -8.676 1.00 37.28 182 LYS A CA 1
ATOM 1442 C C . LYS A 1 182 ? -1.056 16.299 -9.170 1.00 37.28 182 LYS A C 1
ATOM 1444 O O . LYS A 1 182 ? -0.818 15.158 -9.628 1.00 37.28 182 LYS A O 1
#

pLDDT: mean 70.17, std 19.84, range [28.67, 94.81]